Protein AF-A0A6J4KML2-F1 (afdb_monomer)

Mean predicted aligned error: 3.77 Å

Solvent-accessible surface area (backbone atoms only — not comparable to full-atom values): 5946 Å² total; per-residue (Å²): 132,83,52,70,65,56,54,51,54,51,53,50,41,52,52,49,70,69,54,64,98,45,73,71,42,50,56,48,50,52,50,49,46,53,50,47,42,60,47,50,74,72,58,82,61,91,90,41,93,62,41,65,59,42,46,51,56,33,39,57,50,44,55,52,39,50,54,51,34,53,55,40,34,72,66,45,87,52,67,68,53,27,53,49,33,49,52,50,41,41,52,51,50,43,50,40,51,48,56,46,55,52,67,72,73,112

Sequence (106 aa):
MATQPVKQLQSIRSQIVDLSITEAEAVQLEQLLQQSIAIVSKFDNENHRFFKNRKKVTLEGLETELTRYQQGYWGQQEKVEKITRFNLARQQANLLLSTLLTTCRS

Foldseek 3Di:
DDDPLLVLLVVLLVLLVPQDQDPVSLVVLLVSLVVNLVSLVPDDDPPAPCLVVLSVCLNVQSVVLSVQSCCQQVVDDDPVSNSVSSVVSSVSNSVSSVSNSVSRVD

pLDDT: mean 91.86, std 8.71, range [50.44, 98.19]

Nearest PDB structures (foldseek):
  2j7a-assembly2_G  TM=4.684E-01  e=1.994E+00  Nitratidesulfovibrio vulgaris str. Hildenborough
  1oah-assembly1_A  TM=4.707E-01  e=9.597E+00  Desulfovibrio desulfuricans
  4pgw-assembly1_A  TM=3.853E-01  e=9.123E+00  Bacillus subtilis subsp. subtilis str. 168

Structure (mmCIF, N/CA/C/O backbone):
data_AF-A0A6J4KML2-F1
#
_entry.id   AF-A0A6J4KML2-F1
#
loop_
_atom_site.group_PDB
_atom_site.id
_atom_site.type_symbol
_atom_site.label_atom_id
_atom_site.label_alt_id
_atom_site.label_comp_id
_atom_site.label_asym_id
_atom_site.label_entity_id
_atom_site.label_seq_id
_atom_site.pdbx_PDB_ins_code
_atom_site.Cartn_x
_atom_site.Cartn_y
_atom_site.Cartn_z
_atom_site.occupancy
_atom_site.B_iso_or_equiv
_atom_site.auth_seq_id
_atom_site.auth_comp_id
_atom_site.auth_asym_id
_atom_site.auth_atom_id
_atom_site.pdbx_PDB_model_num
ATOM 1 N N . MET A 1 1 ? 11.735 -15.039 -17.282 1.00 50.44 1 MET A N 1
ATOM 2 C CA . MET A 1 1 ? 11.522 -15.324 -15.842 1.00 50.44 1 MET A CA 1
ATOM 3 C C . MET A 1 1 ? 11.192 -14.019 -15.132 1.00 50.44 1 MET A C 1
ATOM 5 O O . MET A 1 1 ? 11.854 -13.032 -15.419 1.00 50.44 1 MET A O 1
ATOM 9 N N . ALA A 1 2 ? 10.187 -13.982 -14.250 1.00 61.69 2 ALA A N 1
ATOM 10 C CA . ALA A 1 2 ? 9.910 -12.783 -13.453 1.00 61.69 2 ALA A CA 1
ATOM 11 C C . ALA A 1 2 ? 11.083 -12.511 -12.497 1.00 61.69 2 ALA A C 1
ATOM 13 O O . ALA A 1 2 ? 11.502 -13.420 -11.774 1.00 61.69 2 ALA A O 1
ATOM 14 N N . THR A 1 3 ? 11.608 -11.284 -12.508 1.00 80.56 3 THR A N 1
ATOM 15 C CA . THR A 1 3 ? 12.670 -10.856 -11.589 1.00 80.56 3 THR A CA 1
ATOM 16 C C . THR A 1 3 ? 12.175 -10.916 -10.139 1.00 80.56 3 THR A C 1
ATOM 18 O O . THR A 1 3 ? 10.969 -10.868 -9.877 1.00 80.56 3 THR A O 1
ATOM 21 N N . GLN A 1 4 ? 13.094 -11.036 -9.176 1.00 87.38 4 GLN A N 1
ATOM 22 C CA . GLN A 1 4 ? 12.749 -11.102 -7.749 1.00 87.38 4 GLN A CA 1
ATOM 23 C C . GLN A 1 4 ? 11.835 -9.940 -7.290 1.00 87.38 4 GLN A C 1
ATOM 25 O O . GLN A 1 4 ? 10.828 -10.229 -6.638 1.00 87.38 4 GLN A O 1
ATOM 30 N N . PRO A 1 5 ? 12.064 -8.673 -7.703 1.00 90.50 5 PRO A N 1
ATOM 31 C CA . PRO A 1 5 ? 11.160 -7.567 -7.379 1.00 90.50 5 PRO A CA 1
ATOM 32 C C . PRO A 1 5 ? 9.732 -7.767 -7.900 1.00 90.50 5 PRO A C 1
ATOM 34 O O . PRO A 1 5 ? 8.770 -7.480 -7.195 1.00 90.50 5 PRO A O 1
ATOM 37 N N . VAL A 1 6 ? 9.565 -8.320 -9.108 1.00 91.50 6 VAL A N 1
ATOM 38 C 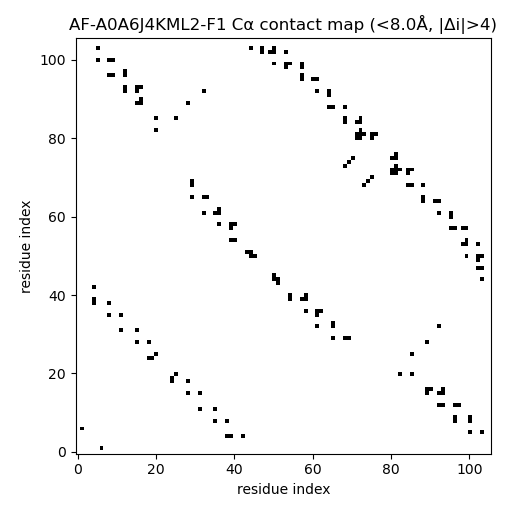CA . VAL A 1 6 ? 8.236 -8.577 -9.691 1.00 91.50 6 VAL A CA 1
ATOM 39 C C . VAL A 1 6 ? 7.468 -9.608 -8.867 1.00 91.50 6 VAL A C 1
ATOM 41 O O . VAL A 1 6 ? 6.279 -9.419 -8.617 1.00 91.50 6 VAL A O 1
ATOM 44 N N . LYS A 1 7 ? 8.131 -10.677 -8.407 1.00 92.56 7 LYS A N 1
ATOM 45 C CA . LYS A 1 7 ? 7.501 -11.689 -7.542 1.00 92.56 7 LYS A CA 1
ATOM 46 C C . LYS A 1 7 ? 7.102 -11.109 -6.183 1.00 92.56 7 LYS A C 1
ATOM 48 O O . LYS A 1 7 ? 5.999 -11.373 -5.713 1.00 92.56 7 LYS A O 1
ATOM 53 N N . GLN A 1 8 ? 7.967 -10.292 -5.579 1.00 94.62 8 GLN A N 1
ATOM 54 C CA . GLN A 1 8 ? 7.677 -9.634 -4.300 1.00 94.62 8 GLN A CA 1
ATOM 55 C C . GLN A 1 8 ? 6.482 -8.683 -4.416 1.00 94.62 8 GLN A C 1
ATOM 57 O O . GLN A 1 8 ? 5.547 -8.781 -3.627 1.00 94.62 8 GLN A O 1
ATOM 62 N N . LEU A 1 9 ? 6.456 -7.830 -5.445 1.00 94.94 9 LEU A N 1
ATOM 63 C CA . LEU A 1 9 ? 5.337 -6.915 -5.687 1.00 94.94 9 LEU A CA 1
ATOM 64 C C . LEU A 1 9 ? 4.031 -7.658 -6.006 1.00 94.94 9 LEU A C 1
ATOM 66 O O . LEU A 1 9 ? 2.963 -7.212 -5.596 1.00 94.94 9 LEU A O 1
ATOM 70 N N . GLN A 1 10 ? 4.090 -8.803 -6.697 1.00 95.12 10 GLN A N 1
ATOM 71 C CA . GLN A 1 10 ? 2.918 -9.664 -6.902 1.00 95.12 10 GLN A CA 1
ATOM 72 C C . GLN A 1 10 ? 2.382 -10.222 -5.582 1.00 95.12 10 GLN A C 1
ATOM 74 O O . GLN A 1 10 ? 1.176 -10.171 -5.362 1.00 95.12 10 GLN A O 1
ATOM 79 N N . SER A 1 11 ? 3.267 -10.710 -4.708 1.00 96.44 11 SER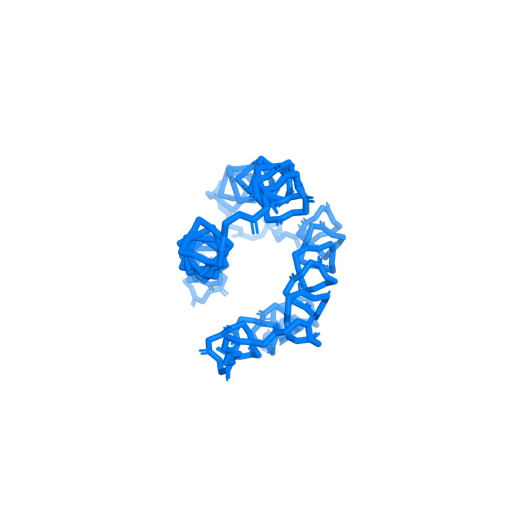 A N 1
ATOM 80 C CA . SER A 1 11 ? 2.889 -11.215 -3.385 1.00 96.44 11 SER A CA 1
ATOM 81 C C . SER A 1 11 ? 2.260 -10.123 -2.524 1.00 96.44 11 SER A C 1
ATOM 83 O O . SER A 1 11 ? 1.194 -10.339 -1.955 1.00 96.44 11 SER A O 1
ATOM 85 N N . ILE A 1 12 ? 2.883 -8.941 -2.465 1.00 96.69 12 ILE A N 1
ATOM 86 C CA . ILE A 1 12 ? 2.359 -7.797 -1.708 1.00 96.69 12 ILE A CA 1
ATOM 87 C C . ILE A 1 12 ? 0.985 -7.392 -2.238 1.00 96.69 12 ILE A C 1
ATOM 89 O O . ILE A 1 12 ? 0.055 -7.219 -1.459 1.00 96.69 12 ILE A O 1
ATOM 93 N N . ARG A 1 13 ? 0.818 -7.295 -3.562 1.00 96.38 13 ARG A N 1
ATOM 94 C CA . ARG A 1 13 ? -0.480 -6.960 -4.155 1.00 96.38 13 ARG A CA 1
ATOM 95 C C . ARG A 1 13 ? -1.562 -7.968 -3.759 1.00 96.38 13 ARG A C 1
ATOM 97 O O . ARG A 1 13 ? -2.660 -7.546 -3.419 1.00 96.38 13 ARG A O 1
ATOM 104 N N . SER A 1 14 ? -1.270 -9.270 -3.807 1.00 96.06 14 SER A N 1
ATOM 105 C CA . SER A 1 14 ? -2.227 -10.293 -3.369 1.00 96.06 14 SER A CA 1
ATOM 106 C C . SER A 1 14 ? -2.601 -10.111 -1.897 1.00 96.06 14 SER A C 1
ATOM 108 O O . SER A 1 14 ? -3.781 -10.052 -1.584 1.00 96.06 14 SER A O 1
ATOM 110 N N . GLN A 1 15 ? -1.615 -9.893 -1.021 1.00 97.00 15 GLN A N 1
ATOM 111 C CA . GLN A 1 15 ? -1.871 -9.626 0.398 1.00 97.00 15 GLN A CA 1
ATOM 112 C C . GLN A 1 15 ? -2.757 -8.394 0.601 1.00 97.00 15 GLN A C 1
ATOM 114 O O . GLN A 1 15 ? -3.712 -8.474 1.358 1.00 97.00 15 GLN A O 1
ATOM 119 N N . ILE A 1 16 ? -2.495 -7.288 -0.110 1.00 95.31 16 ILE A N 1
ATOM 120 C CA . ILE A 1 16 ? -3.313 -6.064 -0.052 1.00 95.31 16 ILE A CA 1
ATOM 121 C C . ILE A 1 16 ? -4.770 -6.352 -0.429 1.00 95.31 16 ILE A C 1
ATOM 123 O O . ILE A 1 16 ? -5.673 -5.839 0.223 1.00 95.31 16 ILE A O 1
ATOM 127 N N . VAL A 1 17 ? -5.015 -7.149 -1.473 1.00 93.12 17 VAL A N 1
ATOM 128 C CA . VAL A 1 17 ? -6.378 -7.500 -1.910 1.00 93.12 17 VAL A CA 1
ATOM 129 C C . VAL A 1 17 ? -7.122 -8.295 -0.836 1.00 93.12 17 VAL A C 1
ATOM 131 O O . VAL A 1 17 ? -8.309 -8.047 -0.617 1.00 93.12 17 VAL A O 1
ATOM 134 N N . ASP A 1 18 ? -6.414 -9.187 -0.147 1.00 94.25 18 ASP A N 1
ATOM 135 C CA . ASP A 1 18 ? -6.992 -10.109 0.830 1.00 94.25 18 ASP A CA 1
ATOM 136 C C . ASP A 1 18 ? -7.177 -9.494 2.229 1.00 94.25 18 ASP A C 1
ATOM 138 O O . ASP A 1 18 ? -7.830 -10.108 3.072 1.00 94.25 18 ASP A O 1
ATOM 142 N N . LEU A 1 19 ? -6.660 -8.284 2.489 1.00 93.94 19 LEU A N 1
ATOM 143 C CA . LEU A 1 19 ? -6.847 -7.628 3.786 1.00 93.94 19 LEU A CA 1
ATOM 144 C C . LEU A 1 19 ? -8.326 -7.335 4.059 1.00 93.94 19 LEU A C 1
ATOM 146 O 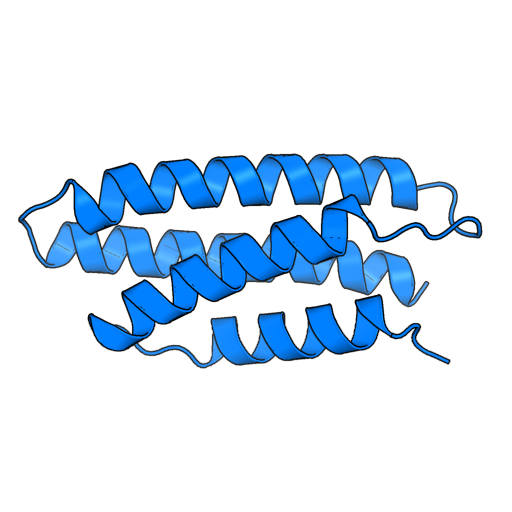O . LEU A 1 19 ? -9.015 -6.693 3.250 1.00 93.94 19 LEU A O 1
ATOM 150 N N . SER A 1 20 ? -8.778 -7.735 5.242 1.00 92.00 20 SER A N 1
ATOM 151 C CA . SER A 1 20 ? -10.056 -7.350 5.823 1.00 92.00 20 SER A CA 1
ATOM 152 C C . SER A 1 20 ? -9.931 -6.031 6.607 1.00 92.00 20 SER A C 1
ATOM 154 O O . SER A 1 20 ? -8.860 -5.429 6.684 1.00 92.00 20 SER A O 1
ATOM 156 N N . ILE A 1 21 ? -11.050 -5.493 7.101 1.00 87.69 21 ILE A N 1
ATOM 157 C CA . ILE A 1 21 ? -11.074 -4.162 7.723 1.00 87.69 21 ILE A CA 1
ATOM 158 C C . ILE A 1 21 ? -11.001 -4.315 9.243 1.00 87.69 21 ILE A C 1
ATOM 160 O O . ILE A 1 21 ? -12.007 -4.221 9.951 1.00 87.69 21 ILE A O 1
ATOM 164 N N . THR A 1 22 ? -9.789 -4.555 9.736 1.00 92.25 22 THR A N 1
ATOM 165 C CA . THR A 1 22 ? -9.457 -4.581 11.165 1.00 92.25 22 THR A CA 1
ATOM 166 C C . THR A 1 22 ? -8.281 -3.660 11.473 1.00 92.25 22 THR A C 1
ATOM 168 O O . THR A 1 22 ? -7.548 -3.232 10.584 1.00 92.25 22 THR A O 1
ATOM 171 N N . GLU A 1 23 ? -8.074 -3.340 12.749 1.00 89.31 23 GLU A N 1
ATOM 172 C CA . GLU A 1 23 ? -6.946 -2.502 13.165 1.00 89.31 23 GLU A CA 1
ATOM 173 C C . GLU A 1 23 ? -5.589 -3.197 12.971 1.00 89.31 23 GLU A C 1
ATOM 175 O O . GLU A 1 23 ? -4.615 -2.551 12.593 1.00 89.31 23 GLU A O 1
ATOM 180 N N . ALA A 1 24 ? -5.529 -4.522 13.132 1.00 93.69 24 ALA A N 1
ATOM 181 C CA . ALA A 1 24 ? -4.326 -5.295 12.825 1.00 93.69 24 ALA A CA 1
ATOM 182 C C . ALA A 1 24 ? -3.980 -5.222 11.328 1.00 93.69 24 ALA A C 1
ATOM 184 O O . ALA A 1 24 ? -2.831 -4.990 10.953 1.00 93.69 24 ALA A O 1
ATOM 185 N N . GLU A 1 25 ? -4.986 -5.349 10.462 1.00 95.06 25 GLU A N 1
ATOM 186 C CA . GLU A 1 25 ? -4.795 -5.260 9.014 1.00 95.06 25 GLU A CA 1
ATOM 187 C C . GLU A 1 25 ? -4.539 -3.831 8.542 1.00 95.06 25 GLU A C 1
ATOM 189 O O . GLU A 1 25 ? -3.902 -3.642 7.513 1.00 95.06 25 GLU A O 1
ATOM 194 N N . ALA A 1 26 ? -4.970 -2.816 9.293 1.00 94.81 26 ALA A N 1
ATOM 195 C CA . ALA A 1 26 ? -4.600 -1.427 9.046 1.00 94.81 26 ALA A CA 1
ATOM 196 C C . ALA A 1 26 ? -3.092 -1.197 9.207 1.00 94.81 26 ALA A C 1
ATOM 198 O O . ALA A 1 26 ? -2.445 -0.635 8.320 1.00 94.81 26 ALA A O 1
ATOM 199 N N . VAL A 1 27 ? -2.509 -1.721 10.289 1.00 96.69 27 VAL A N 1
ATOM 200 C CA . VAL A 1 27 ? -1.049 -1.731 10.474 1.00 96.69 27 VAL A CA 1
ATOM 201 C C . VAL A 1 27 ? -0.375 -2.515 9.347 1.00 96.69 27 VAL A C 1
ATOM 203 O O . VAL A 1 27 ? 0.627 -2.068 8.787 1.00 96.69 27 VAL A O 1
ATOM 206 N N . GLN A 1 28 ? -0.940 -3.664 8.969 1.00 96.94 28 GLN A N 1
ATOM 207 C CA . GLN A 1 28 ? -0.404 -4.472 7.876 1.00 96.94 28 GLN A CA 1
ATOM 208 C C . GLN A 1 28 ? -0.459 -3.739 6.527 1.00 96.94 28 GLN A C 1
ATOM 210 O O . GLN A 1 28 ? 0.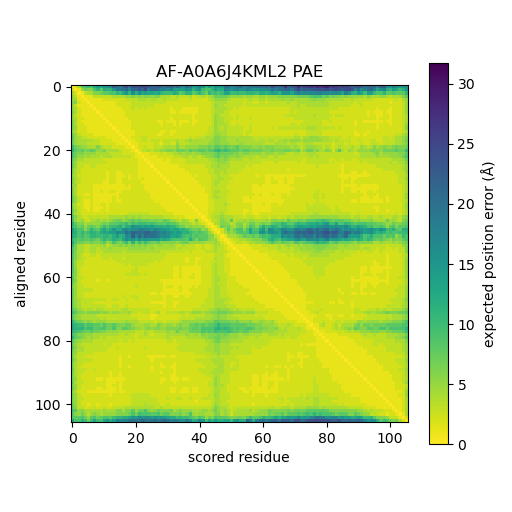512 -3.784 5.775 1.00 96.94 28 GLN A O 1
ATOM 215 N N . LEU A 1 29 ? -1.548 -3.032 6.216 1.00 97.50 29 LEU A N 1
ATOM 216 C CA . LEU A 1 29 ? -1.685 -2.243 4.992 1.00 97.50 29 LEU A CA 1
ATOM 217 C C . LEU A 1 29 ? -0.600 -1.168 4.910 1.00 97.50 29 LEU A C 1
ATOM 219 O O . LEU A 1 29 ? 0.042 -1.023 3.870 1.00 97.50 29 LEU A O 1
ATOM 223 N N . GLU A 1 30 ? -0.353 -0.455 6.009 1.00 97.38 30 GLU A N 1
ATOM 224 C CA . GLU A 1 30 ? 0.711 0.547 6.080 1.00 97.38 30 GLU A CA 1
ATOM 225 C C . GLU A 1 30 ? 2.092 -0.064 5.813 1.00 97.38 30 GLU A C 1
ATOM 227 O O . GLU A 1 30 ? 2.863 0.453 5.000 1.00 97.38 30 GLU A O 1
ATOM 232 N N . GLN A 1 31 ? 2.391 -1.207 6.435 1.00 97.88 31 GLN A N 1
ATOM 233 C CA . GLN A 1 31 ? 3.647 -1.923 6.210 1.00 97.88 31 GLN A CA 1
ATOM 234 C C . GLN A 1 31 ? 3.789 -2.379 4.754 1.00 97.88 31 GLN A C 1
ATOM 236 O O . GLN A 1 31 ? 4.865 -2.256 4.169 1.00 97.88 31 GLN A O 1
ATOM 241 N N . LEU A 1 32 ? 2.715 -2.877 4.139 1.00 97.88 32 LEU A N 1
ATOM 242 C CA . LEU A 1 32 ? 2.719 -3.307 2.740 1.00 97.88 32 LEU A CA 1
ATOM 243 C C . LEU A 1 32 ? 2.916 -2.130 1.776 1.00 97.88 32 LEU A C 1
ATOM 245 O O . LEU A 1 32 ? 3.626 -2.277 0.777 1.00 97.88 32 LEU A O 1
ATOM 249 N N . LEU A 1 33 ? 2.363 -0.953 2.083 1.00 97.69 33 LEU A N 1
ATOM 250 C CA . LEU A 1 33 ? 2.635 0.287 1.350 1.00 97.69 33 LEU A CA 1
ATOM 251 C C . LEU A 1 33 ? 4.118 0.677 1.449 1.00 97.69 33 LEU A C 1
ATOM 253 O O . LEU A 1 33 ? 4.763 0.895 0.422 1.00 97.69 33 LEU A O 1
ATOM 257 N N . GLN A 1 34 ? 4.688 0.687 2.656 1.00 98.19 34 GLN A N 1
ATOM 258 C CA . GLN A 1 34 ? 6.108 0.993 2.878 1.00 98.19 34 GLN A CA 1
ATOM 259 C C . GLN A 1 34 ? 7.036 0.004 2.154 1.00 98.19 34 GLN A C 1
ATOM 261 O O . GLN A 1 34 ? 7.985 0.408 1.479 1.00 98.19 34 GLN A O 1
ATOM 266 N N . GLN A 1 35 ? 6.741 -1.297 2.233 1.00 97.69 35 GLN A N 1
ATOM 267 C CA . GLN A 1 35 ? 7.489 -2.334 1.516 1.00 97.69 35 GLN A CA 1
ATOM 268 C C . GLN A 1 35 ? 7.387 -2.154 -0.002 1.00 97.69 35 GLN A C 1
ATOM 270 O O . GLN A 1 35 ? 8.392 -2.279 -0.706 1.00 97.69 35 GLN A O 1
ATOM 275 N N . SER A 1 36 ? 6.199 -1.812 -0.507 1.00 97.38 36 SER A N 1
ATOM 276 C CA . SER A 1 36 ? 5.989 -1.520 -1.927 1.00 97.38 36 SER A CA 1
ATOM 277 C C . SER A 1 36 ? 6.869 -0.360 -2.391 1.00 97.38 36 SER A C 1
ATOM 279 O O . SER A 1 36 ? 7.574 -0.501 -3.387 1.00 97.38 36 SER A O 1
ATOM 281 N N . ILE A 1 37 ? 6.901 0.751 -1.650 1.00 97.81 37 ILE A N 1
ATOM 282 C CA . ILE A 1 37 ? 7.755 1.919 -1.936 1.00 97.81 37 ILE A CA 1
ATOM 283 C C . ILE A 1 37 ? 9.238 1.518 -1.950 1.00 97.81 37 ILE A C 1
ATOM 285 O O . ILE A 1 37 ? 9.974 1.834 -2.891 1.00 97.81 37 ILE A O 1
ATOM 289 N N . ALA A 1 38 ? 9.686 0.759 -0.946 1.00 97.12 38 ALA A N 1
ATOM 290 C CA . ALA A 1 38 ? 11.075 0.318 -0.838 1.00 97.12 38 ALA A CA 1
ATOM 291 C C . ALA A 1 38 ? 11.504 -0.590 -2.004 1.00 97.12 38 ALA A C 1
ATOM 293 O O . ALA A 1 38 ? 12.627 -0.476 -2.498 1.00 97.12 38 ALA A O 1
ATOM 294 N N . ILE A 1 39 ? 10.619 -1.474 -2.472 1.00 95.25 39 ILE A N 1
ATOM 295 C CA . ILE A 1 39 ? 10.900 -2.329 -3.628 1.00 95.25 39 ILE A CA 1
ATOM 296 C C . ILE A 1 39 ? 10.856 -1.511 -4.920 1.00 95.25 39 ILE A C 1
ATOM 298 O O . ILE A 1 39 ? 11.796 -1.582 -5.707 1.00 95.25 39 ILE A O 1
ATOM 302 N N . VAL A 1 40 ? 9.806 -0.712 -5.141 1.00 94.81 40 VAL A N 1
ATOM 303 C CA . VAL A 1 40 ? 9.634 0.077 -6.373 1.00 94.81 40 VAL A CA 1
ATOM 304 C C . VAL A 1 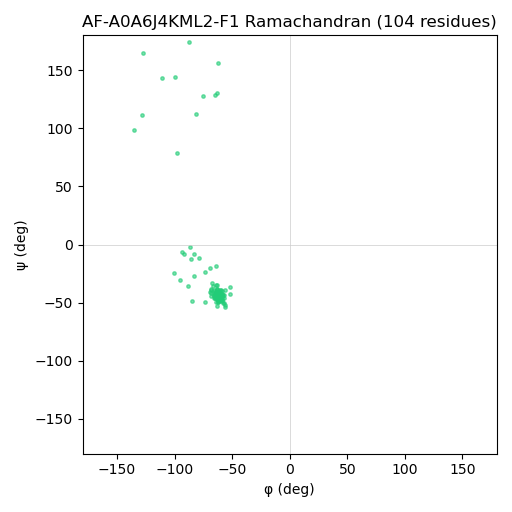40 ? 10.772 1.079 -6.558 1.00 94.81 40 VAL A C 1
ATOM 306 O O . VAL A 1 40 ? 11.275 1.207 -7.671 1.00 94.81 40 VAL A O 1
ATOM 309 N N . SER A 1 41 ? 11.237 1.741 -5.495 1.00 94.62 41 SER A N 1
ATOM 310 C CA . SER A 1 41 ? 12.353 2.700 -5.569 1.00 94.62 41 SER A CA 1
ATOM 311 C C . SER A 1 41 ? 13.652 2.059 -6.078 1.00 94.62 41 SER A C 1
ATOM 313 O O . SER A 1 41 ? 14.320 2.625 -6.946 1.00 94.62 41 SER A O 1
ATOM 315 N N . LYS A 1 42 ? 13.966 0.840 -5.622 1.00 91.62 42 LYS A N 1
ATOM 316 C CA . LYS A 1 42 ? 15.164 0.075 -6.018 1.00 91.62 42 LYS A CA 1
ATOM 317 C C . LYS A 1 42 ? 14.979 -0.753 -7.288 1.00 91.62 42 LYS A C 1
ATOM 319 O O . LYS A 1 42 ? 15.947 -1.288 -7.820 1.00 91.62 42 LYS A O 1
ATOM 324 N N . PHE A 1 43 ? 13.746 -0.911 -7.758 1.00 87.56 43 PHE A N 1
ATOM 325 C CA . PHE A 1 43 ? 13.453 -1.772 -8.892 1.00 87.56 43 PHE A CA 1
ATOM 326 C C . PHE A 1 43 ? 13.752 -1.048 -10.200 1.00 87.56 43 PHE A C 1
ATOM 328 O O . PHE A 1 43 ? 13.045 -0.112 -10.557 1.00 87.56 43 PHE A O 1
ATOM 335 N N . ASP A 1 44 ? 14.769 -1.489 -10.931 1.00 83.69 44 ASP A N 1
ATOM 336 C CA . ASP A 1 44 ? 15.022 -1.048 -12.299 1.00 83.69 44 ASP A CA 1
ATOM 337 C C . ASP A 1 44 ? 14.765 -2.177 -13.297 1.00 83.69 44 ASP A C 1
ATOM 339 O O . ASP A 1 44 ? 15.009 -3.356 -13.035 1.00 83.69 44 ASP A O 1
ATOM 343 N N . ASN A 1 45 ? 14.222 -1.799 -14.451 1.00 77.50 45 ASN A N 1
ATOM 344 C CA . ASN A 1 45 ? 14.011 -2.681 -15.587 1.00 77.50 45 ASN A CA 1
ATOM 345 C C . ASN A 1 45 ? 14.474 -1.938 -16.841 1.00 77.50 45 ASN A C 1
ATOM 347 O O . ASN A 1 45 ? 13.776 -1.072 -17.374 1.00 77.50 45 ASN A O 1
ATOM 351 N N . GLU A 1 46 ? 15.698 -2.246 -17.260 1.00 66.81 46 GLU A N 1
ATOM 352 C CA . GLU A 1 46 ? 16.405 -1.552 -18.340 1.00 66.81 46 GLU A CA 1
ATOM 353 C C . GLU A 1 46 ? 15.791 -1.817 -19.721 1.00 66.81 46 GLU A C 1
ATOM 355 O O . GLU A 1 46 ? 15.942 -1.009 -20.634 1.00 66.81 46 GLU A O 1
ATOM 360 N N . ASN A 1 47 ? 15.024 -2.900 -19.859 1.00 68.25 47 ASN A N 1
ATOM 361 C CA . ASN A 1 47 ? 14.562 -3.398 -21.152 1.00 68.25 47 ASN A CA 1
ATOM 362 C C . ASN A 1 47 ? 13.253 -2.762 -21.646 1.00 68.25 47 ASN A C 1
ATOM 364 O O . ASN A 1 47 ? 12.805 -3.082 -22.744 1.00 68.25 47 ASN A O 1
ATOM 368 N N . HIS A 1 48 ? 12.619 -1.868 -20.876 1.00 73.38 48 HIS A N 1
ATOM 369 C CA . HIS A 1 48 ? 11.284 -1.369 -21.211 1.00 73.38 48 HIS A CA 1
ATOM 370 C C . HIS A 1 48 ? 11.200 0.167 -21.219 1.00 73.38 48 HIS A C 1
ATOM 372 O O . HIS A 1 48 ? 11.231 0.830 -20.179 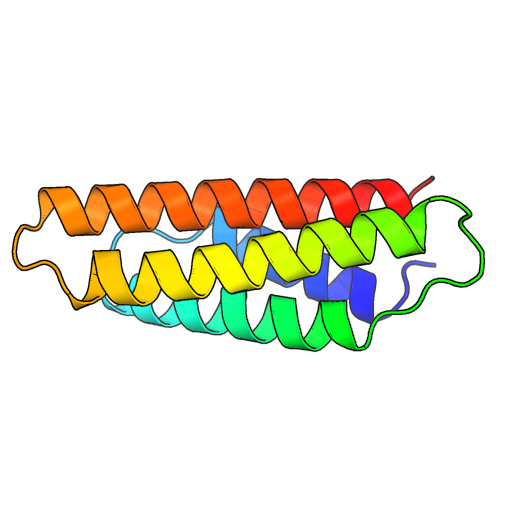1.00 73.38 48 HIS A O 1
ATOM 378 N N . ARG A 1 49 ? 11.009 0.750 -22.414 1.00 76.31 49 ARG A N 1
ATOM 379 C CA . ARG A 1 49 ? 11.015 2.208 -22.679 1.00 76.31 49 ARG A CA 1
ATOM 380 C C . ARG A 1 49 ? 10.086 3.010 -21.756 1.00 76.31 49 ARG A C 1
ATOM 382 O O . ARG A 1 49 ? 10.428 4.116 -21.351 1.00 76.31 49 ARG A O 1
ATOM 389 N N . PHE A 1 50 ? 8.927 2.456 -21.396 1.00 83.56 50 PHE A N 1
ATOM 390 C CA . PHE A 1 50 ? 7.943 3.133 -20.538 1.00 83.56 50 PHE A CA 1
ATOM 391 C C . PHE A 1 50 ? 8.082 2.811 -19.046 1.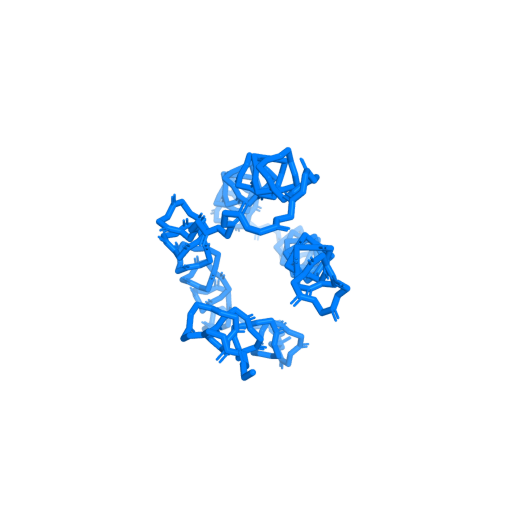00 83.56 50 PHE A C 1
ATOM 393 O O . PHE A 1 50 ? 7.383 3.409 -18.226 1.00 83.56 50 PHE A O 1
ATOM 400 N N . PHE A 1 51 ? 8.967 1.882 -18.674 1.00 88.88 51 PHE A N 1
ATOM 401 C CA . PHE A 1 51 ? 9.053 1.401 -17.298 1.00 88.88 51 PHE A CA 1
ATOM 402 C C . PHE A 1 51 ? 9.520 2.490 -16.339 1.00 88.88 51 PHE A C 1
ATOM 404 O O . PHE A 1 51 ? 8.909 2.656 -15.293 1.00 88.88 51 PHE A O 1
ATOM 411 N N . LYS A 1 52 ? 10.518 3.301 -16.713 1.00 88.69 52 LYS A N 1
ATOM 412 C CA . LYS A 1 52 ? 10.999 4.404 -15.861 1.00 88.69 52 LYS A CA 1
ATOM 413 C C . LYS A 1 52 ? 9.885 5.391 -15.499 1.00 88.69 52 LYS A C 1
ATOM 415 O O . LYS A 1 52 ? 9.755 5.770 -14.339 1.00 88.69 52 LYS A O 1
ATOM 420 N N . ASN A 1 53 ? 9.043 5.757 -16.469 1.00 91.06 53 ASN A N 1
ATOM 421 C CA . ASN A 1 53 ? 7.918 6.658 -16.215 1.00 91.06 53 ASN A CA 1
ATOM 422 C C . ASN A 1 53 ? 6.847 5.989 -15.340 1.00 91.06 53 ASN A C 1
ATOM 424 O O . ASN A 1 53 ? 6.375 6.575 -14.371 1.00 91.06 53 ASN A O 1
ATOM 428 N N . ARG A 1 54 ? 6.497 4.729 -15.633 1.00 91.62 54 ARG A N 1
ATOM 429 C CA . ARG A 1 54 ? 5.524 3.970 -14.831 1.00 91.62 54 ARG A CA 1
ATOM 430 C C . ARG A 1 54 ? 6.007 3.744 -13.400 1.00 91.62 54 ARG A C 1
ATOM 432 O O . ARG A 1 54 ? 5.210 3.901 -12.483 1.00 91.62 54 ARG A O 1
ATOM 439 N N . LYS A 1 55 ? 7.292 3.440 -13.205 1.00 93.75 55 LYS A N 1
ATOM 440 C CA . LYS A 1 55 ? 7.957 3.353 -11.900 1.00 93.75 55 LYS A CA 1
ATOM 441 C C . LYS A 1 55 ? 7.807 4.662 -11.138 1.00 93.75 55 LYS A C 1
ATOM 443 O O . LYS A 1 55 ? 7.328 4.625 -10.014 1.00 93.75 55 LYS A O 1
ATOM 448 N N . LYS A 1 56 ? 8.155 5.795 -11.760 1.00 94.19 56 LYS A N 1
ATOM 449 C CA . LYS A 1 56 ? 8.042 7.122 -11.140 1.00 94.19 56 LYS A CA 1
ATOM 450 C C . LYS A 1 56 ? 6.613 7.406 -10.668 1.00 94.19 56 LYS A C 1
ATOM 452 O O . LYS A 1 56 ? 6.410 7.645 -9.487 1.00 94.19 56 LYS A O 1
ATOM 457 N N . VAL A 1 57 ? 5.628 7.271 -11.559 1.00 95.38 57 VAL A N 1
ATOM 458 C CA . VAL A 1 57 ? 4.206 7.486 -11.228 1.00 95.38 57 VAL A CA 1
ATOM 459 C C . VAL A 1 57 ? 3.724 6.528 -10.133 1.00 95.38 57 VAL A C 1
ATOM 461 O O . VAL A 1 57 ? 2.966 6.919 -9.251 1.00 95.38 57 VAL A O 1
ATOM 464 N N . THR A 1 58 ? 4.162 5.267 -10.174 1.00 96.25 58 THR A N 1
ATOM 465 C CA . THR A 1 58 ? 3.810 4.271 -9.151 1.00 96.25 58 THR A CA 1
ATOM 466 C C . THR A 1 58 ? 4.400 4.644 -7.796 1.00 96.25 58 THR A C 1
ATOM 468 O O . THR A 1 58 ? 3.698 4.567 -6.795 1.00 96.25 58 THR A O 1
ATOM 471 N N . LEU A 1 59 ? 5.665 5.063 -7.764 1.00 96.81 59 LEU A N 1
ATOM 472 C CA . LEU A 1 59 ? 6.359 5.454 -6.543 1.00 96.81 59 LEU A CA 1
ATOM 473 C C . LEU A 1 59 ? 5.704 6.682 -5.901 1.00 96.81 59 LEU A C 1
ATOM 475 O O . LEU A 1 59 ? 5.273 6.600 -4.756 1.00 96.81 59 LEU A O 1
ATOM 479 N N . GLU A 1 60 ? 5.527 7.759 -6.670 1.00 97.62 60 GLU A N 1
ATOM 480 C CA . GLU A 1 60 ? 4.870 8.992 -6.209 1.00 97.62 60 GLU A CA 1
ATOM 481 C C . GLU A 1 60 ? 3.435 8.720 -5.728 1.00 97.62 60 GLU A C 1
ATOM 483 O O . GLU A 1 60 ? 2.989 9.256 -4.711 1.00 97.62 60 GLU A O 1
ATOM 488 N N . GLY A 1 61 ? 2.712 7.847 -6.437 1.00 97.88 61 GLY A N 1
ATOM 489 C CA . GLY A 1 61 ? 1.369 7.422 -6.056 1.00 97.88 61 GLY A CA 1
ATOM 490 C C . GLY A 1 61 ? 1.337 6.665 -4.728 1.00 97.88 61 GLY A C 1
ATOM 491 O O . GLY A 1 61 ? 0.469 6.936 -3.903 1.00 97.88 61 GLY A O 1
ATOM 492 N N . LEU A 1 62 ? 2.279 5.744 -4.502 1.00 97.75 62 LEU A N 1
ATOM 493 C CA . LEU A 1 62 ? 2.361 4.973 -3.258 1.00 97.75 62 LEU A CA 1
ATOM 494 C C . LEU A 1 62 ? 2.779 5.849 -2.070 1.00 97.75 62 LEU A C 1
ATOM 496 O O . LEU A 1 62 ? 2.201 5.714 -0.997 1.00 97.75 62 LEU A O 1
ATOM 500 N N . GLU A 1 63 ? 3.736 6.761 -2.253 1.00 98.12 63 GLU A N 1
ATOM 501 C CA . GLU A 1 63 ? 4.170 7.710 -1.214 1.00 98.12 63 GLU A CA 1
ATOM 502 C C . GLU A 1 63 ? 3.042 8.673 -0.819 1.00 98.12 63 GLU A C 1
ATOM 504 O O . GLU A 1 63 ? 2.783 8.909 0.368 1.00 98.12 63 GLU A O 1
ATOM 509 N N . THR A 1 64 ? 2.317 9.180 -1.820 1.00 97.94 64 THR A N 1
ATOM 510 C CA . THR A 1 64 ? 1.125 10.008 -1.604 1.00 97.94 64 THR A CA 1
ATOM 511 C C . THR A 1 64 ? 0.055 9.234 -0.841 1.00 97.94 64 THR A C 1
ATOM 513 O O . THR A 1 64 ? -0.534 9.766 0.102 1.00 97.94 64 THR A O 1
ATOM 516 N N . GLU A 1 65 ? -0.200 7.981 -1.224 1.00 97.69 65 GLU A N 1
ATOM 517 C CA . GLU A 1 65 ? -1.223 7.168 -0.572 1.00 97.69 65 GLU A CA 1
ATOM 518 C C . GLU A 1 65 ? -0.835 6.793 0.857 1.00 97.69 65 GLU A C 1
ATOM 520 O O . GLU A 1 65 ? -1.675 6.884 1.744 1.00 97.69 65 GLU A O 1
ATOM 525 N N . LEU A 1 66 ? 0.434 6.470 1.119 1.00 97.62 66 LEU A N 1
ATOM 526 C CA . LEU A 1 66 ? 0.928 6.228 2.474 1.00 97.62 66 LEU A CA 1
ATOM 527 C C . LEU A 1 66 ? 0.689 7.446 3.376 1.00 97.62 66 LEU A C 1
ATOM 529 O O . LEU A 1 66 ? 0.163 7.306 4.477 1.00 97.62 66 LEU A O 1
ATOM 533 N N . THR A 1 67 ? 1.001 8.645 2.883 1.00 97.38 67 THR A N 1
ATOM 534 C CA . THR A 1 67 ? 0.808 9.892 3.639 1.00 97.38 67 THR A CA 1
ATOM 535 C C . THR A 1 67 ? -0.673 10.138 3.932 1.00 97.38 67 THR A C 1
ATOM 537 O O . THR A 1 67 ? -1.056 10.419 5.070 1.00 97.38 67 THR A O 1
ATOM 540 N N . ARG A 1 68 ? -1.535 9.989 2.917 1.00 95.88 68 ARG A N 1
ATOM 541 C CA . ARG A 1 68 ? -2.993 10.130 3.062 1.00 95.88 68 ARG A CA 1
ATOM 542 C C . ARG A 1 68 ? -3.578 9.090 4.001 1.00 95.88 68 ARG A C 1
ATOM 544 O O . ARG A 1 68 ? -4.484 9.412 4.768 1.00 95.88 68 ARG A O 1
ATOM 551 N N . TYR A 1 69 ? -3.079 7.863 3.936 1.00 96.75 69 TYR A N 1
ATOM 552 C CA . TYR A 1 69 ? -3.505 6.781 4.800 1.00 96.75 69 TYR A CA 1
ATOM 553 C C . TYR A 1 69 ? -3.119 7.058 6.249 1.00 96.75 69 TYR A C 1
ATOM 555 O O . TYR A 1 69 ? -3.976 6.979 7.121 1.00 96.75 69 TYR A O 1
ATOM 563 N N . GLN A 1 70 ? -1.885 7.489 6.513 1.00 95.62 70 GLN A N 1
ATOM 564 C CA . GLN A 1 70 ? -1.448 7.819 7.868 1.00 95.62 70 GLN A CA 1
AT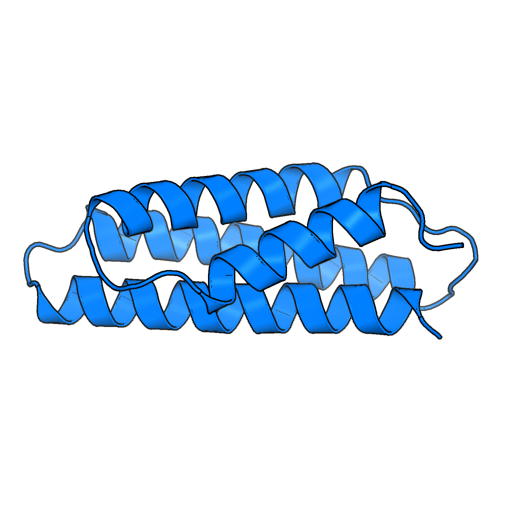OM 565 C C . GLN A 1 70 ? -2.254 8.979 8.466 1.00 95.62 70 GLN A C 1
ATOM 567 O O . GLN A 1 70 ? -2.770 8.872 9.576 1.00 95.62 70 GLN A O 1
ATOM 572 N N . GLN A 1 71 ? -2.437 10.063 7.710 1.00 94.94 71 GLN A N 1
ATOM 573 C CA . GLN A 1 71 ? -3.221 11.217 8.164 1.00 94.94 71 GLN A CA 1
ATOM 574 C C . GLN A 1 71 ? -4.715 10.893 8.297 1.00 94.94 71 GLN A C 1
ATOM 576 O O . GLN A 1 71 ? -5.376 11.370 9.213 1.00 94.94 71 GLN A O 1
ATOM 581 N N . GLY A 1 72 ? -5.260 10.090 7.384 1.00 93.31 72 GLY A N 1
ATOM 582 C CA . GLY A 1 72 ? -6.690 9.813 7.307 1.00 93.31 72 GLY A CA 1
ATOM 583 C C . GLY A 1 72 ? -7.158 8.636 8.159 1.00 93.31 72 GLY A C 1
ATOM 584 O O . GLY A 1 72 ? -8.264 8.670 8.670 1.00 93.31 72 GLY A O 1
ATOM 585 N N . TYR A 1 73 ? -6.381 7.570 8.301 1.00 94.38 73 TYR A N 1
ATOM 586 C CA . TYR A 1 73 ? -6.778 6.422 9.116 1.00 94.38 73 TYR A CA 1
ATOM 587 C C . TYR A 1 73 ? -6.431 6.650 10.589 1.00 94.38 73 TYR A C 1
ATOM 589 O O . TYR A 1 73 ? -7.283 6.469 11.458 1.00 94.38 73 TYR A O 1
ATOM 597 N N . TRP A 1 74 ? -5.201 7.084 10.884 1.00 94.56 74 TRP A N 1
ATOM 598 C CA . TRP A 1 74 ? -4.758 7.288 12.269 1.00 94.56 74 TRP A CA 1
ATOM 599 C C . TRP A 1 74 ? -5.181 8.637 12.846 1.00 94.56 74 TRP A C 1
ATOM 601 O O . TRP A 1 74 ? -5.364 8.742 14.055 1.00 94.56 74 TRP A O 1
ATOM 611 N N . GLY A 1 75 ? -5.377 9.652 12.001 1.00 91.94 75 GLY A N 1
ATOM 612 C CA . GLY A 1 75 ? -5.843 10.971 12.434 1.00 91.94 75 GLY A CA 1
ATOM 613 C C . GLY A 1 75 ? -7.347 11.065 12.697 1.00 91.94 75 GLY A C 1
ATOM 614 O O . GLY A 1 75 ? -7.782 12.053 13.281 1.00 91.94 75 GLY A O 1
ATOM 615 N N . GLN A 1 76 ? -8.139 10.063 12.297 1.00 93.25 76 GLN A N 1
ATOM 616 C CA . GLN A 1 76 ? -9.595 10.090 12.457 1.00 93.25 76 GLN A CA 1
ATOM 617 C C . GLN A 1 76 ? -10.062 9.289 13.665 1.00 93.25 76 GLN A C 1
ATOM 619 O O . GLN A 1 76 ? -9.516 8.235 13.996 1.00 93.25 76 GLN A O 1
ATOM 624 N N . GLN A 1 77 ? -11.110 9.782 14.320 1.00 88.62 77 GLN A N 1
ATOM 625 C CA . GLN A 1 77 ? -11.749 9.100 15.448 1.00 88.62 77 GLN A CA 1
ATOM 626 C C . GLN A 1 77 ? -12.949 8.267 14.996 1.00 88.62 77 GLN A C 1
ATOM 628 O O . GLN A 1 77 ? -13.235 7.216 15.572 1.00 88.62 77 GLN A O 1
ATOM 633 N N . GLU A 1 78 ? -13.630 8.698 13.934 1.00 94.06 78 GLU A N 1
ATOM 634 C CA . GLU A 1 78 ? -14.826 8.029 13.453 1.00 94.06 78 GLU A CA 1
ATOM 635 C C . GLU A 1 78 ? -14.499 6.732 12.710 1.00 94.06 78 GLU A C 1
ATOM 637 O O . GLU A 1 78 ? -13.735 6.688 11.741 1.00 94.06 78 GLU A O 1
ATOM 642 N N . LYS A 1 79 ? -15.150 5.642 13.131 1.00 91.62 79 LYS A N 1
ATOM 643 C CA . LYS A 1 79 ? -14.979 4.314 12.527 1.00 91.62 79 LYS A CA 1
ATOM 644 C C . LYS A 1 79 ? -15.271 4.318 11.022 1.00 91.62 79 LYS A C 1
ATOM 646 O O . LYS A 1 79 ? -14.576 3.643 10.266 1.00 91.62 79 LYS A O 1
ATOM 651 N N . VAL A 1 80 ? -16.287 5.063 10.585 1.00 93.44 80 VAL A N 1
ATOM 652 C CA . VAL A 1 80 ? -16.686 5.143 9.169 1.00 93.44 80 VAL A CA 1
ATOM 653 C C . VAL A 1 80 ? -15.574 5.758 8.321 1.00 93.44 80 VAL A C 1
ATOM 655 O O . VAL A 1 80 ? -15.261 5.249 7.242 1.00 93.44 80 VAL A O 1
ATOM 658 N N . GLU A 1 81 ? -14.923 6.804 8.819 1.00 93.38 81 GLU A N 1
ATOM 659 C CA . GLU A 1 81 ? -13.824 7.461 8.119 1.00 93.38 81 GLU A CA 1
ATOM 660 C C . GLU A 1 81 ? -12.590 6.563 8.042 1.00 93.38 81 GLU A C 1
ATOM 662 O O . GLU A 1 81 ? -12.004 6.425 6.966 1.00 93.38 81 GLU A O 1
ATOM 667 N N . LYS A 1 82 ? -12.259 5.858 9.133 1.00 94.56 82 LYS A N 1
ATOM 668 C CA . LYS A 1 82 ? -11.197 4.841 9.138 1.00 94.56 82 LYS A CA 1
ATOM 669 C C . LYS A 1 82 ? -11.444 3.757 8.090 1.00 94.56 82 LYS A C 1
ATOM 671 O O . LYS A 1 82 ? -10.574 3.480 7.267 1.00 94.56 82 LYS A O 1
ATOM 676 N N . ILE A 1 83 ? -12.649 3.185 8.061 1.00 93.88 83 ILE A N 1
ATOM 677 C CA . ILE A 1 83 ? -13.041 2.171 7.068 1.00 93.88 83 ILE A CA 1
ATOM 678 C C . ILE A 1 83 ? -12.912 2.722 5.643 1.00 93.88 83 ILE A C 1
ATOM 680 O O . ILE A 1 83 ? -12.402 2.046 4.747 1.00 93.88 83 ILE A O 1
ATOM 684 N N . THR A 1 84 ? -13.361 3.957 5.425 1.00 94.81 84 THR A N 1
ATOM 685 C CA . THR A 1 84 ? -13.296 4.611 4.115 1.00 94.81 84 THR A CA 1
ATOM 686 C C . THR A 1 84 ? -11.847 4.786 3.669 1.00 94.81 84 THR A C 1
ATOM 688 O O . THR A 1 84 ? -11.494 4.406 2.554 1.00 94.81 84 THR A O 1
ATOM 691 N N . ARG A 1 85 ? -10.977 5.293 4.549 1.00 95.50 85 ARG A N 1
ATOM 692 C CA . ARG A 1 85 ? -9.553 5.500 4.253 1.00 95.50 85 ARG A CA 1
ATOM 693 C C . ARG A 1 85 ? -8.807 4.195 4.024 1.00 95.50 85 ARG A C 1
ATOM 695 O O . ARG A 1 85 ? -8.019 4.122 3.088 1.00 95.50 85 ARG A O 1
ATOM 702 N N . PHE A 1 86 ? -9.113 3.160 4.800 1.00 96.62 86 PHE A N 1
ATOM 703 C CA . PHE A 1 86 ? -8.588 1.816 4.581 1.00 96.62 86 PHE A CA 1
ATOM 704 C C . PHE A 1 86 ? -8.935 1.282 3.191 1.00 96.62 86 PHE A C 1
ATOM 706 O O . PHE A 1 86 ? -8.054 0.853 2.448 1.00 96.62 86 PHE A O 1
ATOM 713 N N . ASN A 1 87 ? -10.210 1.355 2.802 1.00 95.94 87 ASN A N 1
ATOM 714 C CA . ASN A 1 87 ? -10.646 0.853 1.503 1.00 95.94 87 ASN A CA 1
ATOM 715 C C . ASN A 1 87 ? -10.020 1.621 0.337 1.00 95.94 87 ASN A C 1
ATOM 717 O O . ASN A 1 87 ? -9.592 0.994 -0.632 1.00 95.94 87 ASN A O 1
ATOM 721 N N . LEU A 1 88 ? -9.939 2.950 0.443 1.00 96.12 88 LEU A N 1
ATOM 722 C CA . LEU A 1 88 ? -9.313 3.790 -0.577 1.00 96.12 88 LEU A CA 1
ATOM 723 C C . LEU A 1 88 ? -7.827 3.456 -0.741 1.00 96.12 88 LEU A C 1
ATOM 725 O O . LEU A 1 88 ? -7.395 3.180 -1.860 1.00 96.12 88 LEU A O 1
ATOM 729 N N . ALA A 1 89 ? -7.077 3.382 0.360 1.00 96.38 89 ALA A N 1
ATOM 730 C CA . ALA A 1 89 ? -5.655 3.052 0.321 1.00 96.38 89 ALA A CA 1
ATOM 731 C C . ALA A 1 89 ? -5.407 1.659 -0.267 1.00 96.38 89 ALA A C 1
ATOM 733 O O . ALA A 1 89 ? -4.560 1.489 -1.146 1.00 96.38 89 ALA A O 1
ATOM 734 N N . ARG A 1 90 ? -6.213 0.670 0.135 1.00 96.62 90 ARG A N 1
ATOM 735 C CA . ARG A 1 90 ? -6.163 -0.696 -0.400 1.00 96.62 90 ARG A CA 1
ATOM 736 C C . ARG A 1 90 ? -6.408 -0.734 -1.913 1.00 96.62 90 ARG A C 1
ATOM 738 O O . ARG A 1 90 ? -5.646 -1.358 -2.653 1.00 96.62 90 ARG A O 1
ATOM 745 N N . GLN A 1 91 ? -7.453 -0.055 -2.388 1.00 96.94 91 GLN A N 1
ATOM 746 C CA . GLN A 1 91 ? -7.795 0.005 -3.813 1.00 96.94 91 GLN A CA 1
ATOM 747 C C . GLN A 1 91 ? -6.713 0.718 -4.630 1.00 96.94 91 GLN A C 1
ATOM 749 O O . GLN A 1 91 ? -6.294 0.211 -5.675 1.00 96.94 91 GLN A O 1
ATOM 754 N N . GLN A 1 92 ? -6.233 1.860 -4.140 1.00 97.19 92 GLN A N 1
ATOM 755 C CA . GLN A 1 92 ? -5.233 2.665 -4.827 1.00 97.19 92 GLN A CA 1
ATOM 756 C C . GLN A 1 92 ? -3.890 1.931 -4.919 1.00 97.19 92 GLN A C 1
ATOM 758 O O . GLN A 1 92 ? -3.286 1.882 -5.994 1.00 97.19 92 GLN A O 1
ATOM 763 N N . ALA A 1 93 ? -3.453 1.285 -3.836 1.00 97.19 93 ALA A 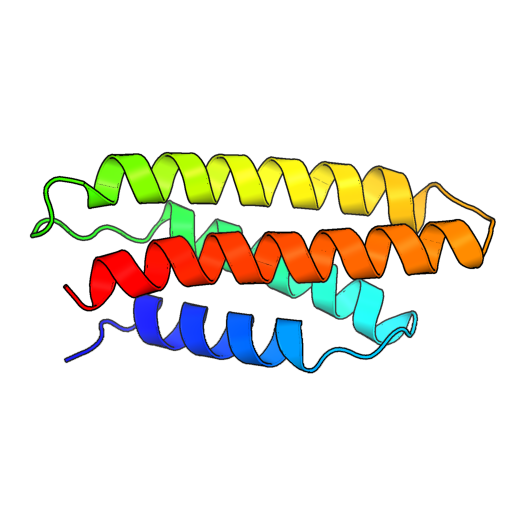N 1
ATOM 764 C CA . ALA A 1 93 ? -2.245 0.468 -3.836 1.00 97.19 93 ALA A CA 1
ATOM 765 C C . ALA A 1 93 ? -2.343 -0.693 -4.836 1.00 97.19 93 ALA A C 1
ATOM 767 O O . ALA A 1 93 ? -1.434 -0.900 -5.642 1.00 97.19 93 ALA A O 1
ATOM 768 N N . ASN A 1 94 ? -3.473 -1.410 -4.852 1.00 97.31 94 ASN A N 1
ATOM 769 C CA . ASN A 1 94 ? -3.703 -2.493 -5.806 1.00 97.31 94 ASN A CA 1
ATOM 770 C C . ASN A 1 94 ? -3.633 -2.007 -7.268 1.00 97.31 94 ASN A C 1
ATOM 772 O O . ASN A 1 94 ? -3.015 -2.664 -8.112 1.00 97.31 94 ASN A O 1
ATOM 776 N N . LEU A 1 95 ? -4.221 -0.846 -7.572 1.00 97.12 95 LEU A N 1
ATOM 777 C CA . LEU A 1 95 ? -4.201 -0.250 -8.910 1.00 97.12 95 LEU A CA 1
ATOM 778 C C . LEU A 1 95 ? -2.780 0.132 -9.352 1.00 97.12 95 LEU A C 1
ATOM 780 O O . LEU A 1 95 ? -2.350 -0.226 -10.455 1.00 97.12 95 LEU A O 1
ATOM 784 N N . LEU A 1 96 ? -2.042 0.838 -8.492 1.00 97.00 96 LEU A N 1
ATOM 785 C CA . LEU A 1 96 ? -0.677 1.293 -8.763 1.00 97.00 96 LEU A CA 1
ATOM 786 C C . LEU A 1 96 ? 0.260 0.103 -9.007 1.00 97.00 96 LEU A C 1
ATOM 788 O O . LEU A 1 96 ? 0.941 0.040 -10.035 1.00 97.00 96 LEU A O 1
ATOM 792 N N . LEU A 1 97 ? 0.217 -0.896 -8.121 1.00 96.06 97 LEU A N 1
ATOM 793 C CA . LEU A 1 97 ? 1.011 -2.115 -8.260 1.00 96.06 97 LEU A CA 1
ATOM 794 C C . LEU A 1 97 ? 0.633 -2.907 -9.515 1.00 96.06 97 LEU A C 1
ATOM 796 O O . LEU A 1 97 ? 1.515 -3.372 -10.236 1.00 96.06 97 LEU A O 1
ATOM 800 N N . SER A 1 98 ? -0.659 -3.036 -9.826 1.00 95.19 98 SER A N 1
ATOM 801 C CA . SER A 1 98 ? -1.117 -3.724 -11.041 1.00 95.19 98 SER A CA 1
ATOM 802 C C . SER A 1 98 ? -0.612 -3.049 -12.313 1.00 95.19 98 SER A C 1
ATOM 804 O O . SER A 1 98 ? -0.162 -3.730 -13.237 1.00 95.19 98 SER A O 1
ATOM 806 N N . THR A 1 99 ? -0.627 -1.717 -12.349 1.00 92.56 99 THR A N 1
ATOM 807 C CA . THR A 1 99 ? -0.139 -0.933 -13.490 1.00 92.56 99 THR A CA 1
ATOM 808 C C . THR A 1 99 ? 1.352 -1.183 -13.733 1.00 92.56 99 THR A C 1
ATOM 810 O O . THR A 1 99 ? 1.767 -1.473 -14.862 1.00 92.56 99 THR A O 1
ATOM 813 N N . LEU A 1 100 ? 2.168 -1.137 -12.675 1.00 92.25 100 LEU A N 1
ATOM 814 C CA . LEU A 1 100 ? 3.604 -1.400 -12.779 1.00 92.25 100 LEU A CA 1
ATOM 815 C C . LEU A 1 100 ? 3.892 -2.852 -13.185 1.00 92.25 100 LEU A C 1
ATOM 817 O O . LEU A 1 100 ? 4.679 -3.100 -14.098 1.00 92.25 100 LEU A O 1
ATOM 821 N N . LEU A 1 101 ? 3.218 -3.813 -12.549 1.00 91.69 101 LEU A N 1
ATOM 822 C CA . LEU A 1 101 ? 3.389 -5.242 -12.818 1.00 91.69 101 LEU A CA 1
ATOM 823 C C . LEU A 1 101 ? 2.995 -5.628 -14.245 1.00 91.69 101 LEU A C 1
ATOM 825 O O . LEU A 1 101 ? 3.639 -6.495 -14.832 1.00 91.69 101 LEU A O 1
ATOM 829 N N . THR A 1 102 ? 1.972 -4.989 -14.814 1.00 90.19 102 THR A N 1
ATOM 830 C CA . THR A 1 102 ? 1.554 -5.227 -16.206 1.00 90.19 102 THR A CA 1
ATOM 831 C C . THR A 1 102 ? 2.647 -4.800 -17.182 1.00 90.19 102 THR A C 1
ATOM 833 O O . THR A 1 102 ? 2.973 -5.548 -18.096 1.00 90.19 102 THR A O 1
ATOM 836 N N . THR A 1 103 ? 3.304 -3.671 -16.903 1.00 85.88 103 THR A N 1
ATOM 837 C CA . THR A 1 103 ? 4.448 -3.158 -17.684 1.00 85.88 103 THR A CA 1
ATOM 838 C C . THR A 1 103 ? 5.671 -4.090 -17.628 1.00 85.88 103 THR A C 1
ATOM 840 O O . THR A 1 103 ? 6.572 -3.981 -18.446 1.00 85.88 103 THR A O 1
ATOM 843 N N . CYS A 1 104 ? 5.735 -5.002 -16.653 1.00 83.12 104 CYS A N 1
ATOM 844 C CA . CYS A 1 104 ? 6.824 -5.977 -16.521 1.00 83.12 104 CYS A CA 1
ATOM 845 C C . CYS A 1 104 ? 6.545 -7.312 -17.230 1.00 83.12 104 CYS A C 1
ATOM 847 O O . CYS A 1 104 ? 7.410 -8.188 -17.223 1.00 83.12 104 CYS A O 1
ATOM 849 N N . ARG A 1 105 ? 5.322 -7.516 -17.736 1.00 73.19 105 ARG A N 1
ATOM 850 C CA . ARG A 1 105 ? 4.897 -8.743 -18.433 1.00 73.19 105 ARG A CA 1
ATOM 851 C C . ARG A 1 105 ? 4.906 -8.588 -19.956 1.00 73.19 105 ARG A C 1
ATOM 853 O O . ARG A 1 105 ? 4.978 -9.605 -20.639 1.00 73.19 105 ARG A O 1
ATOM 860 N N . SER A 1 106 ? 4.791 -7.352 -20.437 1.00 56.25 106 SER A N 1
ATOM 861 C CA . SER A 1 106 ? 4.934 -6.922 -21.833 1.00 56.25 106 SER A CA 1
ATOM 862 C C . SER A 1 106 ? 6.395 -6.718 -22.203 1.00 56.25 106 SER A C 1
ATOM 864 O O . SER A 1 106 ? 6.779 -7.171 -23.298 1.00 56.25 106 SER A O 1
#

Secondary structure (DSSP, 8-state):
---HHHHHHHHHHHHHHH--SSHHHHHHHHHHHHHHHHHHHH---TT-TTHHHHHHHHHHHHHHHHHHHIIIIIS---HHHHHHHHHHHHHHHHHHHHHHHHHTT-

Organism: NCBI:txid158755

Radius of gyration: 14.04 Å; Cα contacts (8 Å, |Δi|>4): 94; chains: 1; bounding box: 33×26×38 Å